Protein AF-A0A8H8NMJ7-F1 (afdb_monomer_lite)

InterPro domains:
  IPR012879 PAT complex subunit CCDC47 [PF07946] (1-164)
  IPR012879 PAT complex subunit CCDC47 [PTHR12883] (1-170)

Sequence (172 aa):
MAEVADITDVLLKSTNGQKLATILNTPAVVKHFRYLLITDQPSERPESGPLPANQRERHLLLSLSVPEPNEAKDTVALVKEVFALVDLIDQKPGFKVETYKKLKKTRVDLDVELAKEAEKEKRDEAEEKRAAEKRKAAEERLARLSAAEQKKYEERERKKAAKKAQGKMIRK

Foldseek 3Di:
DDPDVLVCCLQQVPPLNVQLVVLCPDPLQVQWFDDWDWDQDDPDDDLQADDDPVPGDIDIDTGTHDDDPVSNVSCVSNVVSVVVSVVCVVVPGPGDPVVVVVVVVVSVVVRVVRVVNNVVVVVVVVVVVVVVVVVVVVVVVLVPDDPVVNVVVVVVVVVVVVVVVVVVVVVD

pLDDT: mean 85.36, std 8.5, range [46.66, 95.5]

Radius of gyration: 30.84 Å; chains: 1; bounding box: 71×33×82 Å

Organism: NCBI:txid456999

Secondary structure (DSSP, 8-state):
--SSHHHHIIIIISTTHHHHHHHHTSHHHHHHEEEEEEE-S-SS--SSSPPPGGGPPPEEEEEEPPPPGGGTTTTHHHHHHHHHHHHHHHT-----HHHHHHHHHHHHHHHHHHHHHHHHHHHHHHHHHHHHHHHHHHHHHHHTS-HHHHHHHHHHHHHHHHHHHHHHHTT-

Structure (mmCIF, N/CA/C/O backbone):
data_AF-A0A8H8NMJ7-F1
#
_entry.id   AF-A0A8H8NMJ7-F1
#
loop_
_atom_site.group_PDB
_atom_site.id
_atom_site.type_symbol
_atom_site.label_atom_id
_atom_site.label_alt_id
_atom_site.label_comp_id
_atom_site.label_asym_id
_atom_site.label_entity_id
_atom_site.label_seq_id
_atom_site.pdbx_PDB_ins_code
_atom_site.Cartn_x
_atom_site.Cartn_y
_atom_site.Cartn_z
_atom_site.occupancy
_atom_site.B_iso_or_equiv
_atom_site.auth_seq_id
_atom_site.auth_comp_id
_atom_site.auth_asym_id
_atom_site.auth_atom_id
_atom_site.pdbx_PDB_model_num
ATOM 1 N N . MET A 1 1 ? -0.160 -5.962 10.404 1.00 62.50 1 MET A N 1
ATOM 2 C CA . MET A 1 1 ? 0.741 -5.305 11.381 1.00 62.50 1 MET A CA 1
ATOM 3 C C . MET A 1 1 ? 1.316 -4.054 10.738 1.00 62.50 1 MET A C 1
ATOM 5 O O . MET A 1 1 ? 1.591 -4.101 9.547 1.00 62.50 1 MET A O 1
ATOM 9 N N . ALA A 1 2 ? 1.460 -2.959 11.488 1.00 79.75 2 ALA A N 1
ATOM 10 C CA . ALA A 1 2 ? 2.059 -1.718 10.993 1.00 79.75 2 ALA A CA 1
ATOM 11 C C . ALA A 1 2 ? 3.554 -1.652 11.348 1.00 79.75 2 ALA A C 1
ATOM 13 O O . ALA A 1 2 ? 3.956 -2.116 12.411 1.00 79.75 2 ALA A O 1
ATOM 14 N N . GLU A 1 3 ? 4.363 -1.048 10.477 1.00 83.00 3 GLU A N 1
ATOM 15 C CA . GLU A 1 3 ? 5.815 -0.899 10.670 1.00 83.00 3 GLU A CA 1
ATOM 16 C C . GLU A 1 3 ? 6.167 0.028 11.850 1.00 83.00 3 GLU A C 1
ATOM 18 O O . GLU A 1 3 ? 7.210 -0.110 12.486 1.00 83.00 3 GLU A O 1
ATOM 23 N N . VAL A 1 4 ? 5.298 0.998 12.146 1.00 86.50 4 VAL A N 1
ATOM 24 C CA . VAL A 1 4 ? 5.505 1.982 13.212 1.00 86.50 4 VAL A CA 1
ATOM 25 C C . VAL A 1 4 ? 4.532 1.701 14.351 1.00 86.50 4 VAL A C 1
ATOM 27 O O . VAL A 1 4 ? 3.316 1.729 14.155 1.00 86.50 4 VAL A O 1
ATOM 30 N N . ALA A 1 5 ? 5.063 1.470 15.555 1.00 86.50 5 ALA A N 1
ATOM 31 C CA . ALA A 1 5 ? 4.263 1.178 16.747 1.00 86.50 5 ALA A CA 1
ATOM 32 C C . ALA A 1 5 ? 3.222 2.271 17.046 1.00 86.50 5 ALA A C 1
ATOM 34 O O . ALA A 1 5 ? 2.080 1.954 17.356 1.00 86.50 5 ALA A O 1
ATOM 35 N N . ASP A 1 6 ? 3.589 3.539 16.832 1.00 87.25 6 ASP A N 1
ATOM 36 C CA . ASP A 1 6 ? 2.726 4.716 17.006 1.00 87.25 6 ASP A CA 1
ATOM 37 C C . ASP A 1 6 ? 1.405 4.614 16.225 1.00 87.25 6 ASP A C 1
ATOM 39 O O . ASP A 1 6 ? 0.359 5.025 16.717 1.00 87.25 6 ASP A O 1
ATOM 43 N N . ILE A 1 7 ? 1.430 3.999 15.034 1.00 87.94 7 ILE A N 1
ATOM 44 C CA . ILE A 1 7 ? 0.223 3.782 14.225 1.00 87.94 7 ILE A CA 1
ATOM 45 C C . ILE A 1 7 ? -0.721 2.824 14.952 1.00 87.94 7 ILE A C 1
ATOM 47 O O . ILE A 1 7 ? -1.908 3.102 15.102 1.00 87.94 7 ILE A O 1
ATOM 51 N N . THR A 1 8 ? -0.181 1.708 15.439 1.00 86.19 8 THR A N 1
ATOM 52 C CA . THR A 1 8 ? -0.947 0.709 16.194 1.00 86.19 8 THR A CA 1
ATOM 53 C C . THR A 1 8 ? -1.469 1.297 17.503 1.00 86.19 8 THR A C 1
ATOM 55 O O . THR A 1 8 ? -2.619 1.067 17.864 1.00 86.19 8 THR A O 1
ATOM 58 N N . ASP A 1 9 ? -0.656 2.080 18.207 1.00 85.44 9 ASP A N 1
ATOM 59 C CA . ASP A 1 9 ? -1.026 2.662 19.495 1.00 85.44 9 ASP A CA 1
ATOM 60 C C . ASP A 1 9 ? -2.149 3.696 19.347 1.00 85.44 9 ASP A C 1
ATOM 62 O O . ASP A 1 9 ? -3.143 3.642 20.070 1.00 85.44 9 ASP A O 1
ATOM 66 N N . VAL A 1 10 ? -2.055 4.597 18.370 1.00 85.44 10 VAL A N 1
ATOM 67 C CA . VAL A 1 10 ? -3.092 5.612 18.140 1.00 85.44 10 VAL A CA 1
ATOM 68 C C . VAL A 1 10 ? -4.388 4.978 17.624 1.00 85.44 10 VAL A C 1
ATOM 70 O O . VAL A 1 10 ? -5.464 5.382 18.061 1.00 85.44 10 VAL A O 1
ATOM 73 N N . LEU A 1 11 ? -4.312 3.969 16.748 1.00 83.50 11 LEU A N 1
ATOM 74 C CA . LEU A 1 11 ? -5.505 3.349 16.158 1.00 83.50 11 LEU A CA 1
ATOM 75 C C . LEU A 1 11 ? -6.168 2.287 17.051 1.00 83.50 11 LEU A C 1
ATOM 77 O O . LEU A 1 11 ? -7.383 2.136 16.985 1.00 83.50 11 LEU A O 1
ATOM 81 N N . LEU A 1 12 ? -5.413 1.560 17.885 1.00 80.25 12 LEU A N 1
ATOM 82 C CA . LEU A 1 12 ? -5.942 0.456 18.709 1.00 80.25 12 LEU A CA 1
ATOM 83 C C . LEU A 1 12 ? -5.864 0.693 20.223 1.00 80.25 12 LEU A C 1
ATOM 85 O O . LEU A 1 12 ? -6.564 0.015 20.969 1.00 80.25 12 LEU A O 1
ATOM 89 N N . LYS A 1 13 ? -5.020 1.609 20.713 1.00 71.44 13 LYS A N 1
ATOM 90 C CA . LYS A 1 13 ? -4.802 1.810 22.164 1.00 71.44 13 LYS A CA 1
ATOM 91 C C . LYS A 1 13 ? -5.219 3.186 22.686 1.00 71.44 13 LYS A C 1
ATOM 93 O O . LYS A 1 13 ? -5.310 3.355 23.903 1.00 71.44 13 LYS A O 1
ATOM 98 N N . SER A 1 14 ? -5.504 4.145 21.804 1.00 69.62 14 SER A N 1
ATOM 99 C CA . SER A 1 14 ? -6.173 5.405 22.160 1.00 69.62 14 SER A CA 1
ATOM 100 C C . SER A 1 14 ? -7.552 5.138 22.781 1.00 69.62 14 SER A C 1
ATOM 102 O O . SER A 1 14 ? -8.132 4.079 22.556 1.00 69.62 14 SER A O 1
ATOM 104 N N . THR A 1 15 ? -8.113 6.088 23.533 1.00 60.75 15 THR A N 1
ATOM 105 C CA . THR A 1 15 ? -9.432 5.965 24.192 1.00 60.75 15 THR A CA 1
ATOM 106 C C . THR A 1 15 ? -10.550 5.516 23.244 1.00 60.75 15 THR A C 1
ATOM 108 O O . THR A 1 15 ? -11.421 4.749 23.649 1.00 60.75 15 THR A O 1
ATOM 111 N N . ASN A 1 16 ? -10.492 5.921 21.971 1.00 58.28 16 ASN A N 1
ATOM 112 C CA . ASN A 1 16 ? -11.408 5.445 20.929 1.00 58.28 16 ASN A CA 1
ATOM 113 C C . ASN A 1 16 ? -10.990 4.068 20.363 1.00 58.28 16 ASN A C 1
ATOM 115 O O . ASN A 1 16 ? -11.833 3.202 20.168 1.00 58.28 16 ASN A O 1
ATOM 119 N N . GLY A 1 17 ? -9.689 3.808 20.191 1.00 64.69 17 GLY A N 1
ATOM 120 C CA . GLY A 1 17 ? -9.165 2.529 19.688 1.00 64.69 17 GLY A CA 1
ATOM 121 C C . GLY A 1 17 ? -9.324 1.344 20.653 1.00 64.69 17 GLY A C 1
ATOM 122 O O . GLY A 1 17 ? -9.462 0.205 20.209 1.00 64.69 17 GLY A O 1
ATOM 123 N N . GLN A 1 18 ? -9.376 1.592 21.967 1.00 68.56 18 GLN A N 1
ATOM 124 C CA . GLN A 1 18 ? -9.565 0.548 22.984 1.00 68.56 18 GLN A CA 1
ATOM 125 C C . GLN A 1 18 ? -10.904 -0.178 22.835 1.00 68.56 18 GLN A C 1
ATOM 127 O O . GLN A 1 18 ? -10.978 -1.382 23.095 1.00 68.56 18 GLN A O 1
ATOM 132 N N . LYS A 1 19 ? -11.951 0.519 22.376 1.00 81.44 19 LYS A N 1
ATOM 133 C CA . LYS A 1 19 ? -13.245 -0.103 22.070 1.00 81.44 19 LYS A CA 1
ATOM 134 C C . LYS A 1 19 ? -13.101 -1.099 20.929 1.00 81.44 19 LYS A C 1
ATOM 136 O O . LYS A 1 19 ? -13.483 -2.255 21.088 1.00 81.44 19 LYS A O 1
ATOM 141 N N . LEU A 1 20 ? -12.463 -0.685 19.834 1.00 86.44 20 LEU A N 1
ATOM 142 C CA . LEU A 1 20 ? -12.195 -1.555 18.692 1.00 86.44 20 LEU A CA 1
ATOM 143 C C . LEU A 1 20 ? -11.354 -2.772 19.089 1.00 86.44 20 LEU A C 1
ATOM 145 O O . LEU A 1 20 ? -11.725 -3.896 18.767 1.00 86.44 20 LEU A O 1
ATOM 149 N N . ALA A 1 21 ? -10.264 -2.574 19.833 1.00 86.50 21 ALA A N 1
ATOM 150 C CA . ALA A 1 21 ? -9.424 -3.672 20.309 1.00 86.50 21 ALA A CA 1
ATOM 151 C C . ALA A 1 21 ? -10.193 -4.654 21.213 1.00 86.50 21 ALA A C 1
ATOM 153 O O . ALA A 1 21 ? -10.001 -5.865 21.121 1.00 86.50 21 ALA A O 1
ATOM 154 N N . THR A 1 22 ? -11.093 -4.154 22.060 1.00 89.44 22 THR A N 1
ATOM 155 C CA . THR A 1 22 ? -11.932 -4.997 22.927 1.00 89.44 22 THR A CA 1
ATOM 156 C C . THR A 1 22 ? -12.942 -5.806 22.111 1.00 89.44 22 THR A C 1
ATOM 158 O O . THR A 1 22 ? -13.082 -7.012 22.313 1.00 89.44 22 THR A O 1
ATOM 161 N N . ILE A 1 23 ? -13.603 -5.171 21.138 1.00 90.38 23 ILE A N 1
ATOM 162 C CA . ILE A 1 23 ? -14.561 -5.834 20.243 1.00 90.38 23 ILE A CA 1
ATOM 163 C C . ILE A 1 23 ? -13.854 -6.906 19.406 1.00 90.38 23 ILE A C 1
ATOM 165 O O . ILE A 1 23 ? -14.335 -8.033 19.327 1.00 90.38 23 ILE A O 1
ATOM 169 N N . LEU A 1 24 ? -12.682 -6.595 18.845 1.00 89.62 24 LEU A N 1
ATOM 170 C CA . LEU A 1 24 ? -11.882 -7.542 18.061 1.00 89.62 24 LEU A CA 1
ATOM 171 C C . LEU A 1 24 ? -11.408 -8.755 18.872 1.00 89.62 24 LEU A C 1
ATOM 173 O O . LEU A 1 24 ? -11.203 -9.813 18.290 1.00 89.62 24 LEU A O 1
ATOM 177 N N . ASN A 1 25 ? -11.261 -8.625 20.193 1.00 90.50 25 ASN A N 1
ATOM 178 C CA . ASN A 1 25 ? -10.894 -9.728 21.087 1.00 90.50 25 ASN A CA 1
ATOM 179 C C . ASN A 1 25 ? -12.104 -10.510 21.629 1.00 90.50 25 ASN A C 1
ATOM 181 O O . ASN A 1 25 ? -11.933 -11.467 22.384 1.00 90.50 25 ASN A O 1
ATOM 185 N N . THR A 1 26 ? -13.331 -10.126 21.272 1.00 93.44 26 THR A N 1
ATOM 186 C CA . THR A 1 26 ? -14.536 -10.830 21.725 1.00 93.44 26 THR A CA 1
ATOM 187 C C . THR A 1 26 ? -14.670 -12.167 20.983 1.00 93.44 26 THR A C 1
ATOM 189 O O . THR A 1 26 ? -14.702 -12.153 19.752 1.00 93.44 26 THR A O 1
ATOM 192 N N . PRO A 1 27 ? -14.820 -13.320 21.669 1.00 93.00 27 PRO A N 1
ATOM 193 C CA . PRO A 1 27 ? -14.834 -14.638 21.019 1.00 93.00 27 PRO A CA 1
ATOM 194 C C . PRO A 1 27 ? -15.857 -14.783 19.882 1.00 93.00 27 PRO A C 1
ATOM 196 O O . PRO A 1 27 ? -15.545 -15.366 18.846 1.00 93.00 27 PRO A O 1
ATOM 199 N N . ALA A 1 28 ? -17.049 -14.200 20.049 1.00 91.50 28 ALA A N 1
ATOM 200 C CA . ALA A 1 28 ? -18.095 -14.194 19.025 1.00 91.50 28 ALA A CA 1
ATOM 201 C C . ALA A 1 28 ? -17.647 -13.462 17.746 1.00 91.50 28 ALA A C 1
ATOM 203 O O . ALA A 1 28 ? -17.812 -13.964 16.642 1.00 91.50 28 ALA A O 1
ATOM 204 N N . VAL A 1 29 ? -16.985 -12.310 17.888 1.00 92.56 29 VAL A N 1
ATOM 205 C CA . VAL A 1 29 ? -16.458 -11.534 16.756 1.00 92.56 29 VAL A CA 1
ATOM 206 C C . VAL A 1 29 ? -15.283 -12.257 16.099 1.00 92.56 29 VAL A C 1
ATOM 208 O O . VAL A 1 29 ? -15.218 -12.331 14.872 1.00 92.56 29 VAL A O 1
ATOM 211 N N . VAL A 1 30 ? -14.377 -12.825 16.902 1.00 93.50 30 VAL A N 1
ATOM 212 C CA . VAL A 1 30 ? -13.178 -13.538 16.427 1.00 93.50 30 VAL A CA 1
ATOM 213 C C . VAL A 1 30 ? -13.544 -14.690 15.491 1.00 93.50 30 VAL A C 1
ATOM 215 O O . VAL A 1 30 ? -12.861 -14.892 14.491 1.00 93.50 30 VAL A O 1
ATOM 218 N N . LYS A 1 31 ? -14.647 -15.401 15.760 1.00 94.44 31 LYS A N 1
ATOM 219 C CA . LYS A 1 31 ? -15.151 -16.490 14.904 1.00 94.44 31 LYS A CA 1
ATOM 220 C C . LYS A 1 31 ? -15.401 -16.041 13.459 1.00 94.44 31 LYS A C 1
ATOM 222 O O . LYS A 1 31 ? -15.166 -16.805 12.523 1.00 94.44 31 LYS A O 1
ATOM 227 N N . HIS A 1 32 ? -15.878 -14.812 13.276 1.00 94.12 32 HIS A N 1
ATOM 228 C CA . HIS A 1 32 ? -16.247 -14.270 11.967 1.00 94.12 32 HIS A CA 1
ATOM 229 C C . HIS A 1 32 ? -15.182 -13.342 11.379 1.00 94.12 32 HIS A C 1
ATOM 231 O O . HIS A 1 32 ? -15.207 -13.059 10.184 1.00 94.12 32 HIS A O 1
ATOM 237 N N . PHE A 1 33 ? -14.248 -12.845 12.182 1.00 94.69 33 PHE A N 1
ATOM 238 C CA . PHE A 1 33 ? -13.251 -11.883 11.736 1.00 94.69 33 PHE A CA 1
ATOM 239 C C . PHE A 1 33 ? -12.178 -12.533 10.854 1.00 94.69 33 PHE A C 1
ATOM 241 O O . PHE A 1 33 ? -11.549 -13.513 11.247 1.00 94.69 33 PHE A O 1
ATOM 248 N N . ARG A 1 34 ? -11.925 -11.960 9.667 1.00 94.75 34 ARG A N 1
ATOM 249 C CA . ARG A 1 34 ? -10.812 -12.383 8.799 1.00 94.75 34 ARG A CA 1
ATOM 250 C C . ARG A 1 34 ? -9.686 -11.366 8.805 1.00 94.75 34 ARG A C 1
ATOM 252 O O . ARG A 1 34 ? -8.560 -11.697 9.163 1.00 94.75 34 ARG A O 1
ATOM 259 N N . TYR A 1 35 ? -9.980 -10.139 8.384 1.00 93.88 35 TYR A N 1
ATOM 260 C CA . TYR A 1 35 ? -9.001 -9.060 8.395 1.00 93.88 35 TYR A CA 1
ATOM 261 C C . TYR A 1 35 ? -9.657 -7.682 8.414 1.00 93.88 35 TYR A C 1
ATOM 263 O O . TYR A 1 35 ? -10.781 -7.486 7.951 1.00 93.88 35 TYR A O 1
ATOM 271 N N . LEU A 1 36 ? -8.883 -6.718 8.906 1.00 92.56 36 LEU A N 1
ATOM 272 C CA . LEU A 1 36 ? -9.127 -5.289 8.789 1.00 92.56 36 LEU A CA 1
ATOM 273 C C . LEU A 1 36 ? -7.868 -4.662 8.187 1.00 92.56 36 LEU A C 1
ATOM 275 O O . LEU A 1 36 ? -6.781 -4.792 8.755 1.00 92.56 36 LEU A O 1
ATOM 279 N N . LEU A 1 37 ? -8.009 -4.014 7.036 1.00 92.50 37 LEU A N 1
ATOM 280 C CA . LEU A 1 37 ? -6.918 -3.375 6.309 1.00 92.50 37 LEU A CA 1
ATOM 281 C C . LEU A 1 37 ? -7.196 -1.880 6.172 1.00 92.50 37 LEU A C 1
ATOM 283 O O . LEU A 1 37 ? -8.293 -1.488 5.790 1.00 92.50 37 LEU A O 1
ATOM 287 N N . ILE A 1 38 ? -6.188 -1.057 6.449 1.00 90.69 38 ILE A N 1
ATOM 288 C CA . ILE A 1 38 ? -6.193 0.380 6.166 1.00 90.69 38 ILE A CA 1
ATOM 289 C C . ILE A 1 38 ? -5.044 0.615 5.196 1.00 90.69 38 ILE A C 1
ATOM 291 O O . ILE A 1 38 ? -3.895 0.324 5.529 1.00 90.69 38 ILE A O 1
ATOM 295 N N . THR A 1 39 ? -5.351 1.089 3.994 1.00 89.12 39 THR A N 1
ATOM 296 C CA . THR A 1 39 ? -4.360 1.249 2.928 1.00 89.12 39 THR A CA 1
ATOM 297 C C . THR A 1 39 ? -4.714 2.423 2.029 1.00 89.12 39 THR A C 1
ATOM 299 O O . THR A 1 39 ? -5.883 2.710 1.804 1.00 89.12 39 THR A O 1
ATOM 302 N N . ASP A 1 40 ? -3.701 3.107 1.518 1.00 86.81 40 ASP A N 1
ATOM 303 C CA . ASP A 1 40 ? -3.809 4.067 0.416 1.00 86.81 40 ASP A CA 1
ATOM 304 C C . ASP A 1 40 ? -3.118 3.562 -0.860 1.00 86.81 40 ASP A C 1
ATOM 306 O O . ASP A 1 40 ? -2.907 4.318 -1.808 1.00 86.81 40 ASP A O 1
ATOM 310 N N . GLN A 1 41 ? -2.693 2.296 -0.849 1.00 86.56 41 GLN A N 1
ATOM 311 C CA . GLN A 1 41 ? -2.015 1.664 -1.969 1.00 86.56 41 GLN A CA 1
ATOM 312 C C . GLN A 1 41 ? -3.038 1.091 -2.957 1.00 86.56 41 GLN A C 1
ATOM 314 O O . GLN A 1 41 ? -4.049 0.529 -2.522 1.00 86.56 41 GLN A O 1
ATOM 319 N N . PRO A 1 42 ? -2.767 1.192 -4.270 1.00 87.75 42 PRO A N 1
ATOM 320 C CA . PRO A 1 42 ? -3.579 0.539 -5.289 1.00 87.75 42 PRO A CA 1
ATOM 321 C C . PRO A 1 42 ? -3.522 -0.988 -5.146 1.00 87.75 42 PRO A C 1
ATOM 323 O O . PRO A 1 42 ? -2.583 -1.541 -4.573 1.00 87.75 42 PRO A O 1
ATOM 326 N N . SER A 1 43 ? -4.524 -1.675 -5.702 1.00 86.38 43 SER A N 1
ATOM 327 C CA . SER A 1 43 ? -4.575 -3.148 -5.693 1.00 86.38 43 SER A CA 1
ATOM 328 C C . SER A 1 43 ? -3.479 -3.779 -6.557 1.00 86.38 43 SER A C 1
ATOM 330 O O . SER A 1 43 ? -2.993 -4.863 -6.245 1.00 86.38 43 SER A O 1
ATOM 332 N N . GLU A 1 44 ? -3.079 -3.087 -7.623 1.00 87.94 44 GLU A N 1
ATOM 333 C CA . GLU A 1 44 ? -2.029 -3.505 -8.550 1.00 87.94 44 GLU A CA 1
ATOM 334 C C . GLU A 1 44 ? -0.870 -2.509 -8.521 1.00 87.94 44 GLU A C 1
ATOM 336 O O . GLU A 1 44 ? -1.056 -1.311 -8.282 1.00 87.94 44 GLU A O 1
ATOM 341 N N . ARG A 1 45 ? 0.348 -3.006 -8.764 1.00 88.00 45 ARG A N 1
ATOM 342 C CA . ARG A 1 45 ? 1.539 -2.156 -8.826 1.00 88.00 45 ARG A CA 1
ATOM 343 C C . ARG A 1 45 ? 1.471 -1.287 -10.094 1.00 88.00 45 ARG A C 1
ATOM 345 O O . ARG A 1 45 ? 1.300 -1.841 -11.174 1.00 88.00 45 ARG A O 1
ATOM 352 N N . PRO A 1 46 ? 1.639 0.042 -9.999 1.00 88.44 46 PRO A N 1
ATOM 353 C CA . PRO A 1 46 ? 1.618 0.909 -11.175 1.00 88.44 46 PRO A CA 1
ATOM 354 C C . PRO A 1 46 ? 2.787 0.631 -12.132 1.00 88.44 46 PRO A C 1
ATOM 356 O O . PRO A 1 46 ? 3.944 0.768 -11.743 1.00 88.44 46 PRO A O 1
ATOM 359 N N . GLU A 1 47 ? 2.491 0.309 -13.392 1.00 86.25 47 GLU A N 1
ATOM 360 C CA . GLU A 1 47 ? 3.507 0.056 -14.436 1.00 86.25 47 GLU A CA 1
ATOM 361 C C . GLU A 1 47 ? 3.976 1.353 -15.121 1.00 86.25 47 GLU A C 1
ATOM 363 O O . GLU A 1 47 ? 5.116 1.504 -15.543 1.00 86.25 47 GLU A O 1
ATOM 368 N N . SER A 1 48 ? 3.105 2.364 -15.188 1.00 85.06 48 SER A N 1
ATOM 369 C CA . SER A 1 48 ? 3.406 3.637 -15.864 1.00 85.06 48 SER A CA 1
ATOM 370 C C . SER A 1 48 ? 4.193 4.641 -15.007 1.00 85.06 48 SER A C 1
ATOM 372 O O . SER A 1 48 ? 4.383 5.788 -15.428 1.00 85.06 48 SER A O 1
ATOM 374 N N . GLY A 1 49 ? 4.660 4.223 -13.829 1.00 88.81 49 GLY A N 1
ATOM 375 C CA . GLY A 1 49 ? 5.336 5.063 -12.843 1.00 88.81 49 GLY A CA 1
ATOM 376 C C . GLY A 1 49 ? 4.439 5.444 -11.656 1.00 88.81 49 GLY A C 1
ATOM 377 O O . GLY A 1 49 ? 3.361 4.876 -11.479 1.00 88.81 49 GLY A O 1
ATOM 378 N N . PRO A 1 50 ? 4.876 6.388 -10.806 1.00 89.44 50 PRO A N 1
ATOM 379 C CA . PRO A 1 50 ? 4.192 6.705 -9.555 1.00 89.44 50 PRO A CA 1
ATOM 380 C C . PRO A 1 50 ? 2.804 7.323 -9.763 1.00 89.44 50 PRO A C 1
ATOM 382 O O . PRO A 1 50 ? 2.603 8.169 -10.636 1.00 89.44 50 PRO A O 1
ATOM 385 N N . LEU A 1 51 ? 1.854 6.957 -8.894 1.00 87.94 51 LEU A N 1
ATOM 386 C CA . LEU A 1 51 ? 0.505 7.526 -8.914 1.00 87.94 51 LEU A CA 1
ATOM 387 C C . LEU A 1 51 ? 0.498 8.952 -8.341 1.00 87.94 51 LEU A C 1
ATOM 389 O O . LEU A 1 51 ? 1.001 9.168 -7.227 1.00 87.94 51 LEU A O 1
ATOM 393 N N . PRO A 1 52 ? -0.113 9.928 -9.035 1.00 86.38 52 PRO A N 1
ATOM 394 C CA . PRO A 1 52 ? -0.204 11.297 -8.551 1.00 86.38 52 PRO A CA 1
ATOM 395 C C . PRO A 1 52 ? -1.137 11.388 -7.338 1.00 86.38 52 PRO A C 1
ATOM 397 O O . PRO A 1 52 ? -2.090 10.626 -7.197 1.00 86.38 52 PRO A O 1
ATOM 400 N N . ALA A 1 53 ? -0.869 12.341 -6.441 1.00 83.25 53 ALA A N 1
ATOM 401 C CA . ALA A 1 53 ? -1.539 12.425 -5.139 1.00 83.25 53 ALA A CA 1
ATOM 402 C C . ALA A 1 53 ? -3.071 12.563 -5.217 1.00 83.25 53 ALA A C 1
ATOM 404 O O . ALA A 1 53 ? -3.764 12.105 -4.316 1.00 83.25 53 ALA A O 1
ATOM 405 N N . ASN A 1 54 ? -3.596 13.169 -6.283 1.00 85.38 54 ASN A N 1
ATOM 406 C CA . ASN A 1 54 ? -5.032 13.341 -6.518 1.00 85.38 54 ASN A CA 1
ATOM 407 C C . ASN A 1 54 ? -5.749 12.061 -6.978 1.00 85.38 54 ASN A C 1
ATOM 409 O O . ASN A 1 54 ? -6.971 12.020 -6.932 1.00 85.38 54 ASN A O 1
ATOM 413 N N . GLN A 1 55 ? -5.009 11.050 -7.435 1.00 86.38 55 GLN A N 1
ATOM 414 C CA . GLN A 1 55 ? -5.547 9.745 -7.832 1.00 86.38 55 GLN A CA 1
ATOM 415 C C . GLN A 1 55 ? -5.379 8.691 -6.730 1.00 86.38 55 GLN A C 1
ATOM 417 O O . GLN A 1 55 ? -5.752 7.538 -6.916 1.00 86.38 55 GLN A O 1
ATOM 422 N N . ARG A 1 56 ? -4.780 9.058 -5.590 1.00 86.06 56 ARG A N 1
ATOM 423 C CA . ARG A 1 56 ? -4.585 8.142 -4.464 1.00 86.06 56 ARG A CA 1
ATOM 424 C C . ARG A 1 56 ? -5.868 8.068 -3.650 1.00 86.06 56 ARG A C 1
ATOM 426 O O . ARG A 1 56 ? -6.306 9.066 -3.079 1.00 86.06 56 ARG A O 1
ATOM 433 N N . GLU A 1 57 ? -6.427 6.872 -3.557 1.00 87.94 57 GLU A N 1
ATOM 434 C CA . GLU A 1 57 ? -7.617 6.595 -2.763 1.00 87.94 57 GLU A CA 1
ATOM 435 C C . GLU A 1 57 ? -7.227 5.931 -1.442 1.00 87.94 57 GLU A C 1
ATOM 437 O O . GLU A 1 57 ? -6.357 5.066 -1.390 1.00 87.94 57 GLU A O 1
ATOM 442 N N . ARG A 1 58 ? -7.857 6.366 -0.346 1.00 88.50 58 ARG A N 1
ATOM 443 C CA . ARG A 1 58 ? -7.697 5.749 0.975 1.00 88.50 58 ARG A CA 1
ATOM 44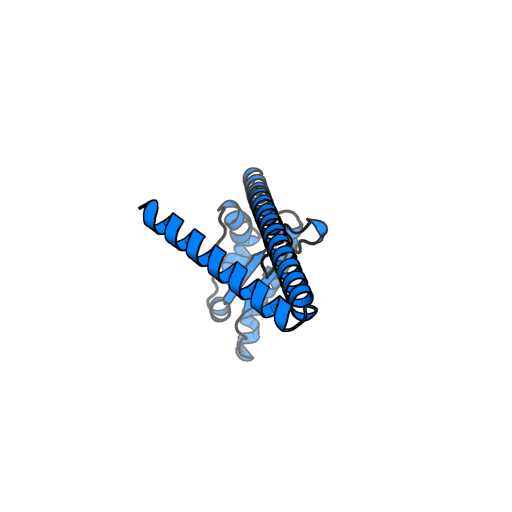4 C C . ARG A 1 58 ? -8.835 4.760 1.173 1.00 88.50 58 ARG A C 1
ATOM 446 O O . ARG A 1 58 ? -9.998 5.151 1.132 1.00 88.50 58 ARG A O 1
ATOM 453 N N . HIS A 1 59 ? -8.498 3.511 1.450 1.00 90.75 59 HIS A N 1
ATOM 454 C CA . HIS A 1 59 ? -9.453 2.444 1.682 1.00 90.75 59 HIS A CA 1
ATOM 455 C C . HIS A 1 59 ? -9.326 1.884 3.096 1.00 90.75 59 HIS A C 1
ATOM 457 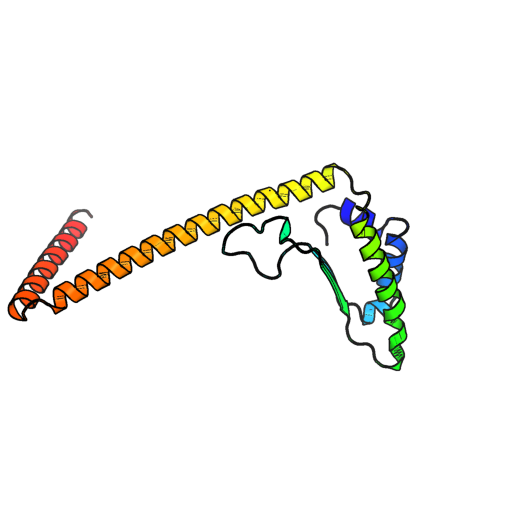O O . HIS A 1 59 ? -8.230 1.658 3.618 1.00 90.75 59 HIS A O 1
ATOM 463 N N . LEU A 1 60 ? -10.483 1.593 3.684 1.00 92.06 60 LEU A N 1
ATOM 464 C CA . LEU A 1 60 ? -10.611 0.734 4.848 1.00 92.06 60 LEU A CA 1
ATOM 465 C C . LEU A 1 60 ? -11.407 -0.497 4.416 1.00 92.06 60 LEU A C 1
ATOM 467 O O . LEU A 1 60 ? -12.561 -0.384 4.010 1.00 92.06 60 LEU A O 1
ATOM 471 N N . LEU A 1 61 ? -10.781 -1.669 4.488 1.00 93.75 61 LEU A N 1
ATOM 472 C CA . LEU A 1 61 ? -11.378 -2.932 4.078 1.00 93.75 61 LEU A CA 1
ATOM 473 C C . LEU A 1 61 ? -11.584 -3.814 5.305 1.00 93.75 61 LEU A C 1
ATOM 475 O O . LEU A 1 61 ? -10.618 -4.237 5.941 1.00 93.75 61 LEU A O 1
ATOM 479 N N . LEU A 1 62 ? -12.842 -4.123 5.601 1.00 94.69 62 LEU A N 1
ATOM 480 C CA . LEU A 1 62 ? -13.227 -5.113 6.599 1.00 94.69 62 LEU A CA 1
ATOM 481 C C . LEU A 1 62 ? -13.698 -6.380 5.884 1.00 94.69 62 LEU A C 1
ATOM 483 O O . LEU A 1 62 ? -14.645 -6.335 5.102 1.00 94.69 62 LEU A O 1
ATOM 487 N N . SER A 1 63 ? -13.062 -7.512 6.175 1.00 95.50 63 SER A N 1
ATOM 488 C CA . SER A 1 63 ? -13.486 -8.820 5.680 1.00 95.50 63 SER A CA 1
ATOM 489 C C . SER A 1 63 ? -13.939 -9.703 6.829 1.00 95.50 63 SER A C 1
ATOM 491 O O . SER A 1 63 ? -13.209 -9.914 7.804 1.00 95.50 63 SER A O 1
ATOM 493 N N . LEU A 1 64 ? -15.153 -10.229 6.683 1.00 95.12 64 LEU A N 1
ATOM 494 C CA . LEU A 1 64 ? -15.813 -11.104 7.639 1.00 95.12 64 LEU A CA 1
ATOM 495 C C . LEU A 1 64 ? -16.279 -12.380 6.934 1.00 95.12 64 LEU A C 1
ATOM 497 O O . LEU A 1 64 ? -16.682 -12.351 5.770 1.00 95.12 64 LEU A O 1
ATOM 501 N N . SER A 1 65 ? -16.254 -13.494 7.653 1.00 94.31 65 SER A N 1
ATOM 502 C CA . SER A 1 65 ? -17.012 -14.690 7.306 1.00 94.31 65 SER A CA 1
ATOM 503 C C . SER A 1 65 ? -18.485 -14.436 7.606 1.00 94.31 65 SER A C 1
ATOM 505 O O . SER A 1 65 ? -18.819 -13.915 8.671 1.00 94.31 65 SER A O 1
ATOM 507 N N . VAL A 1 66 ? -19.364 -14.801 6.675 1.00 91.50 66 VAL A N 1
ATOM 508 C CA . VAL A 1 66 ? -20.808 -14.580 6.819 1.00 91.50 66 VAL A CA 1
ATOM 509 C C . VAL A 1 66 ? -21.321 -15.358 8.042 1.00 91.50 66 VAL A C 1
ATOM 511 O O . VAL A 1 66 ? -21.145 -16.577 8.077 1.00 91.50 66 VAL A O 1
ATOM 514 N N . PRO A 1 67 ? -21.905 -14.687 9.054 1.00 91.56 67 PRO A N 1
ATOM 515 C CA . PRO A 1 67 ? -22.489 -15.366 10.204 1.00 91.56 67 PRO A CA 1
ATOM 516 C C . PRO A 1 67 ? -23.785 -16.083 9.814 1.00 91.56 67 PRO A C 1
ATOM 518 O O . PRO A 1 67 ? -24.495 -15.661 8.898 1.00 91.56 67 PRO A O 1
ATOM 521 N N . GLU A 1 68 ? -24.118 -17.152 10.535 1.00 92.75 68 GLU A N 1
ATOM 522 C CA . GLU A 1 68 ? -25.432 -17.781 10.408 1.00 92.75 68 GLU A CA 1
ATOM 523 C C . GLU A 1 68 ? -26.544 -16.819 10.869 1.00 92.75 68 GLU A C 1
ATOM 525 O O . GLU A 1 68 ? -26.283 -15.915 11.668 1.00 92.75 68 GLU A O 1
ATOM 530 N N . PRO A 1 69 ? -27.808 -17.001 10.435 1.00 90.06 69 PRO A N 1
ATOM 531 C CA 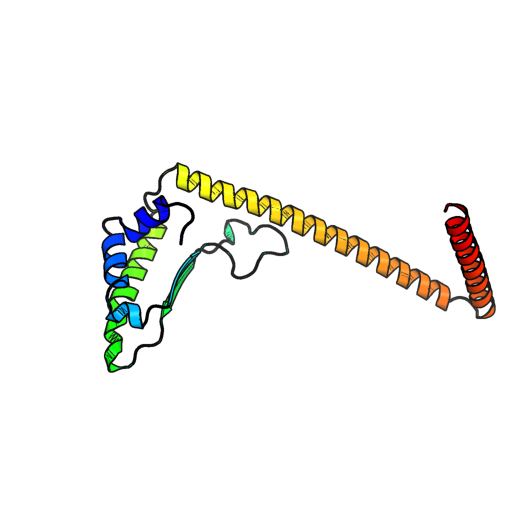. PRO A 1 69 ? -28.904 -16.098 10.802 1.00 90.06 69 PRO A CA 1
ATOM 532 C C . PRO A 1 69 ? -29.068 -15.880 12.315 1.00 90.06 69 PRO A C 1
ATOM 534 O O . PRO A 1 69 ? -29.421 -14.784 12.750 1.00 90.06 69 PRO A O 1
ATOM 537 N N . ASN A 1 70 ? -28.760 -16.900 13.121 1.00 92.38 70 ASN A N 1
ATOM 538 C CA . ASN A 1 70 ? -28.845 -16.842 14.582 1.00 92.38 70 ASN A CA 1
ATOM 539 C C . ASN A 1 70 ? -27.687 -16.054 15.230 1.00 92.38 70 ASN A C 1
ATOM 541 O O . ASN A 1 70 ? -27.837 -15.564 16.347 1.00 92.38 70 ASN A O 1
ATOM 545 N N . GLU A 1 71 ? -26.568 -15.894 14.521 1.00 90.62 71 GLU A N 1
ATOM 546 C CA . GLU A 1 71 ? -25.328 -15.231 14.961 1.00 90.62 71 GLU A CA 1
ATOM 547 C C . GLU A 1 71 ? -25.144 -13.856 14.287 1.00 90.62 71 GLU A C 1
ATOM 549 O O . GLU A 1 71 ? -24.142 -13.171 14.472 1.00 90.62 71 GLU A O 1
ATOM 554 N N . ALA A 1 72 ? -26.131 -13.393 13.511 1.00 86.38 72 ALA A N 1
ATOM 555 C CA . ALA A 1 72 ? -26.042 -12.146 12.746 1.00 86.38 72 ALA A CA 1
ATOM 556 C C . ALA A 1 72 ? -25.759 -10.900 13.610 1.00 86.38 72 ALA A C 1
ATOM 558 O O . ALA A 1 72 ? -25.268 -9.889 13.109 1.00 86.38 72 ALA A O 1
ATOM 559 N N . LYS A 1 73 ? -26.063 -10.957 14.912 1.00 91.19 73 LYS A N 1
ATOM 560 C CA . LYS A 1 73 ? -25.808 -9.867 15.864 1.00 91.19 73 LYS A CA 1
ATOM 561 C C . LYS A 1 73 ? -24.336 -9.750 16.261 1.00 91.19 73 LYS A C 1
ATOM 563 O O . LYS A 1 73 ? -23.926 -8.670 16.688 1.00 91.19 73 LYS A O 1
ATOM 568 N N . ASP A 1 74 ? -23.549 -10.804 16.075 1.00 91.94 74 ASP A N 1
ATOM 569 C CA . ASP A 1 74 ? -22.191 -10.909 16.610 1.00 91.94 74 ASP A CA 1
ATOM 570 C C . ASP A 1 74 ? -21.228 -9.929 15.932 1.00 91.94 74 ASP A C 1
ATOM 572 O O . ASP A 1 74 ? -20.306 -9.417 16.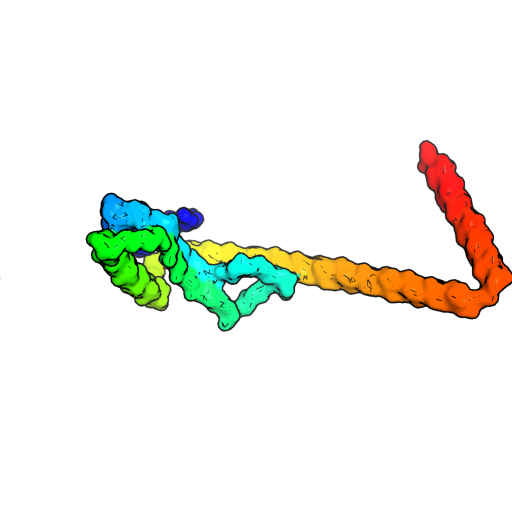562 1.00 91.94 74 ASP A O 1
ATOM 576 N N . THR A 1 75 ? -21.471 -9.580 14.666 1.00 92.06 75 THR A N 1
ATOM 577 C CA . THR A 1 75 ? -20.611 -8.668 13.891 1.00 92.06 75 THR A CA 1
ATOM 578 C C . THR A 1 75 ? -21.066 -7.207 13.928 1.00 92.06 75 THR A C 1
ATOM 580 O O . THR A 1 75 ? -20.303 -6.312 13.558 1.00 92.06 75 THR A O 1
ATOM 583 N N . VAL A 1 76 ? -22.281 -6.923 14.414 1.00 92.00 76 VAL A N 1
ATOM 584 C CA . VAL A 1 76 ? -22.900 -5.586 14.339 1.00 92.00 76 VAL A CA 1
ATOM 585 C C . VAL A 1 76 ? -22.088 -4.535 15.092 1.00 92.00 76 VAL A C 1
ATOM 587 O O . VAL A 1 76 ? -21.906 -3.422 14.596 1.00 92.00 76 VAL A O 1
ATOM 590 N N . ALA A 1 77 ? -21.594 -4.870 16.286 1.00 91.06 77 ALA A N 1
ATOM 591 C CA . ALA A 1 77 ? -20.791 -3.950 17.090 1.00 91.06 77 ALA A CA 1
ATOM 592 C C . ALA A 1 77 ? -19.471 -3.589 16.390 1.00 91.06 77 ALA A C 1
ATOM 594 O O . ALA A 1 77 ? -19.090 -2.421 16.370 1.00 91.06 77 ALA A O 1
ATOM 595 N N . LEU A 1 78 ? -18.822 -4.572 15.755 1.00 91.56 78 LEU A N 1
ATOM 596 C CA . LEU A 1 78 ? -17.584 -4.358 15.008 1.00 91.56 78 LEU A CA 1
ATOM 597 C C . LEU A 1 78 ? -17.806 -3.445 13.801 1.00 91.56 78 LEU A C 1
ATOM 599 O O . LEU A 1 78 ? -17.048 -2.501 13.607 1.00 91.56 78 LEU A O 1
ATOM 603 N N . VAL A 1 79 ? -18.856 -3.692 13.014 1.00 92.38 79 VAL A N 1
ATOM 604 C CA . VAL A 1 79 ? -19.165 -2.872 11.832 1.00 92.38 79 VAL A CA 1
ATOM 605 C C . VAL A 1 79 ? -19.427 -1.415 12.227 1.00 92.38 79 VAL A C 1
ATOM 607 O O . VAL A 1 79 ? -18.920 -0.504 11.579 1.00 92.38 79 VAL A O 1
ATOM 610 N N . LYS A 1 80 ? -20.160 -1.178 13.323 1.00 91.88 80 LYS A N 1
ATOM 611 C CA . LYS A 1 80 ? -20.399 0.178 13.847 1.00 91.88 80 LYS A CA 1
ATOM 612 C C . LYS A 1 80 ? -19.108 0.875 14.272 1.00 91.88 80 LYS A C 1
ATOM 614 O O . LYS A 1 80 ? -18.900 2.030 13.915 1.00 91.88 80 LYS A O 1
ATOM 619 N N . GLU A 1 81 ? -18.245 0.179 15.005 1.00 90.38 81 GLU A N 1
ATOM 620 C CA . GLU A 1 81 ? -16.974 0.749 15.458 1.00 90.38 81 GLU A CA 1
ATOM 621 C C . GLU A 1 81 ? -16.030 1.037 14.282 1.00 90.38 81 GLU A C 1
ATOM 623 O O . GLU A 1 81 ? -15.313 2.033 14.283 1.00 90.38 81 GLU A O 1
ATOM 628 N N . VAL A 1 82 ? -16.072 0.215 13.231 1.00 91.12 82 VAL A N 1
ATOM 629 C CA . VAL A 1 82 ? -15.307 0.452 12.002 1.00 91.12 82 VAL A CA 1
ATOM 630 C C . VAL A 1 82 ? -15.742 1.739 11.296 1.00 91.12 82 VAL A C 1
ATOM 632 O O . VAL A 1 82 ? -14.881 2.459 10.796 1.00 91.12 82 VAL A O 1
ATOM 635 N N . PHE A 1 83 ? -17.029 2.093 11.300 1.00 90.12 83 PHE A N 1
ATOM 636 C CA . PHE A 1 83 ? -17.459 3.400 10.788 1.00 90.12 83 PHE A CA 1
ATOM 637 C C . PHE A 1 83 ? -16.922 4.560 11.634 1.00 90.12 83 PHE A C 1
ATOM 639 O O . PHE A 1 83 ? -16.397 5.518 11.076 1.00 90.12 83 PHE A O 1
ATOM 646 N N . ALA A 1 84 ? -16.940 4.444 12.965 1.00 88.00 84 ALA A N 1
ATOM 647 C CA . ALA A 1 84 ? -16.328 5.453 13.835 1.00 88.00 84 ALA A CA 1
ATOM 648 C C . ALA A 1 84 ? -14.807 5.582 13.603 1.00 88.00 84 ALA A C 1
ATOM 650 O O . ALA A 1 84 ? -14.238 6.672 13.692 1.00 88.00 84 ALA A O 1
ATOM 651 N N . LEU A 1 85 ? -14.139 4.476 13.263 1.00 87.56 85 LEU A N 1
ATOM 652 C CA . LEU A 1 85 ? -12.730 4.479 12.882 1.00 87.56 85 LEU A CA 1
ATOM 653 C C . LEU A 1 85 ? -12.485 5.245 11.570 1.00 87.56 85 LEU A C 1
ATOM 655 O O . LEU A 1 85 ? -11.467 5.929 11.467 1.00 87.56 85 LEU A O 1
ATOM 659 N N . VAL A 1 86 ? -13.390 5.168 10.586 1.00 88.62 86 VAL A N 1
ATOM 660 C CA . VAL A 1 86 ? -13.287 5.965 9.346 1.00 88.62 86 VAL A CA 1
ATOM 661 C C . VAL A 1 86 ? -13.262 7.45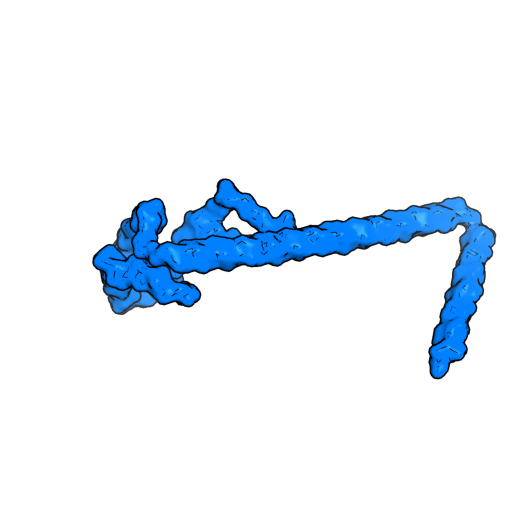8 9.675 1.00 88.62 86 VAL A C 1
ATOM 663 O O . VAL A 1 86 ? -12.359 8.163 9.220 1.00 88.62 86 VAL A O 1
ATOM 666 N N . ASP A 1 87 ? -14.180 7.915 10.527 1.00 87.00 87 ASP A N 1
ATOM 667 C CA . ASP A 1 87 ? -14.251 9.320 10.945 1.00 87.00 87 ASP A CA 1
ATOM 668 C C . ASP A 1 87 ? -12.968 9.762 11.670 1.00 87.00 87 ASP A C 1
ATOM 670 O O . ASP A 1 87 ? -12.412 10.826 11.390 1.00 87.00 87 ASP A O 1
ATOM 674 N N . LEU A 1 88 ? -12.439 8.916 12.563 1.00 84.31 88 LEU A N 1
ATOM 675 C CA . LEU A 1 88 ? -11.188 9.184 13.281 1.00 84.31 88 LEU A CA 1
ATOM 676 C C . LEU A 1 88 ? -9.988 9.333 12.333 1.00 84.31 88 LEU A C 1
ATOM 678 O O . LEU A 1 88 ? -9.123 10.187 12.547 1.00 84.31 88 LEU A O 1
ATOM 682 N N . ILE A 1 89 ? -9.908 8.489 11.302 1.00 85.75 89 ILE A N 1
ATOM 683 C CA . ILE A 1 89 ? -8.816 8.522 10.324 1.00 85.75 89 ILE A CA 1
ATOM 684 C C . ILE A 1 89 ? -8.868 9.802 9.487 1.00 85.75 89 ILE A C 1
ATOM 686 O O . ILE A 1 89 ? -7.815 10.357 9.154 1.00 85.75 89 ILE A O 1
ATOM 690 N N . ASP A 1 90 ? -10.060 10.296 9.154 1.00 84.19 90 ASP A N 1
ATOM 691 C CA . ASP A 1 90 ? -10.183 11.519 8.362 1.00 84.19 90 ASP A CA 1
ATOM 692 C C . ASP A 1 90 ? -9.822 12.782 9.161 1.00 84.19 90 ASP A C 1
ATOM 694 O O . ASP A 1 90 ? -9.208 13.709 8.631 1.00 84.19 90 ASP A O 1
ATOM 698 N N . GLN A 1 91 ? -10.045 12.765 10.478 1.00 83.94 91 GLN A N 1
ATOM 699 C CA . GLN A 1 91 ? -9.692 13.860 11.391 1.00 83.94 91 GLN A CA 1
ATOM 700 C C . GLN A 1 91 ? -8.187 14.012 11.680 1.00 83.94 91 GLN A C 1
ATOM 702 O O . GLN A 1 91 ? -7.815 14.806 12.543 1.00 83.94 91 GLN A O 1
ATOM 707 N N . LYS A 1 92 ? -7.312 13.308 10.946 1.00 76.44 92 LYS A N 1
ATOM 708 C CA . LYS A 1 92 ? -5.867 13.177 11.210 1.00 76.44 92 LYS A CA 1
ATOM 709 C C . LYS A 1 92 ? -5.619 12.628 12.618 1.00 76.44 92 LYS A C 1
ATOM 711 O O . LYS A 1 92 ? -5.505 13.398 13.573 1.00 76.44 92 LYS A O 1
ATOM 716 N N . PRO A 1 93 ? -5.454 11.302 12.752 1.00 75.00 93 PRO A N 1
ATOM 717 C CA . PRO A 1 93 ? -5.120 10.695 14.028 1.00 75.00 93 PRO A CA 1
ATOM 718 C C . PRO A 1 93 ? -3.882 11.384 14.600 1.00 75.00 93 PRO A C 1
ATOM 720 O O . PRO A 1 93 ? -2.976 11.754 13.849 1.00 75.00 93 PRO A O 1
ATOM 723 N N . GLY A 1 94 ? -3.834 11.584 15.913 1.00 82.50 94 GLY A N 1
ATOM 724 C CA . GLY A 1 94 ? -2.748 12.288 16.603 1.00 82.50 94 GLY A CA 1
ATOM 725 C C . GLY A 1 94 ? -1.401 11.550 16.594 1.00 82.50 94 GLY A C 1
ATOM 726 O O . GLY A 1 94 ? -0.768 11.440 17.639 1.00 82.50 94 GLY A O 1
ATOM 727 N N . PHE A 1 95 ? -0.970 11.011 15.448 1.00 87.88 95 PHE A N 1
ATOM 728 C CA . PHE A 1 95 ? 0.341 10.410 15.251 1.00 87.88 95 PHE A CA 1
ATOM 729 C C . PHE A 1 95 ? 1.442 11.441 15.490 1.00 87.88 95 PHE A C 1
ATOM 731 O O . PHE A 1 95 ? 1.295 12.642 15.231 1.00 87.88 95 PHE A O 1
ATOM 738 N N . LYS A 1 96 ? 2.599 10.954 15.924 1.00 91.12 96 LYS A N 1
ATOM 739 C CA . LYS A 1 96 ? 3.790 11.783 16.095 1.00 91.12 96 LYS A CA 1
ATOM 740 C C . LYS A 1 96 ? 4.256 12.329 14.748 1.00 91.12 96 LYS A C 1
ATOM 742 O O . LYS A 1 96 ? 4.162 11.675 13.710 1.00 91.12 96 LYS A O 1
ATOM 747 N N . VAL A 1 97 ? 4.858 13.516 14.776 1.00 92.00 97 VAL A N 1
ATOM 748 C CA . VAL A 1 97 ? 5.429 14.162 13.581 1.00 92.00 97 VAL A CA 1
ATOM 749 C C . VAL A 1 97 ? 6.438 13.249 12.871 1.00 92.00 97 VAL A C 1
ATOM 751 O O . VAL A 1 97 ? 6.451 13.180 11.644 1.00 92.00 97 VAL A O 1
ATOM 754 N N . GLU A 1 98 ? 7.244 12.502 13.627 1.00 92.12 98 GLU A N 1
ATOM 755 C CA . GLU A 1 98 ? 8.212 11.552 13.066 1.00 92.12 98 GLU A CA 1
ATOM 756 C C . GLU A 1 98 ? 7.540 10.396 12.308 1.00 92.12 98 GLU A C 1
ATOM 758 O O . GLU A 1 98 ? 8.026 9.989 11.253 1.00 92.12 98 GLU A O 1
ATOM 763 N N . THR A 1 99 ? 6.374 9.931 12.767 1.00 91.38 99 THR A N 1
ATOM 764 C CA . THR A 1 99 ? 5.562 8.928 12.062 1.00 91.38 99 THR A CA 1
ATOM 765 C C . THR A 1 99 ? 5.111 9.466 10.705 1.00 91.38 99 THR A C 1
ATOM 767 O O . THR A 1 99 ? 5.305 8.811 9.679 1.00 91.38 99 THR A O 1
ATOM 770 N N . TYR A 1 100 ? 4.595 10.698 10.666 1.00 89.19 100 TYR A N 1
ATOM 771 C CA . TYR A 1 100 ? 4.210 11.354 9.414 1.00 89.19 100 TYR A CA 1
ATOM 772 C C . TYR A 1 100 ? 5.394 11.545 8.459 1.00 89.19 100 TYR A C 1
ATOM 774 O O . TYR A 1 100 ? 5.269 11.278 7.261 1.00 89.19 100 TYR A O 1
ATOM 782 N N . LYS A 1 101 ? 6.557 11.969 8.972 1.00 92.00 101 LYS A N 1
ATOM 783 C CA . LYS A 1 101 ? 7.782 12.116 8.170 1.00 92.00 101 LYS A CA 1
ATOM 784 C C . LYS A 1 101 ? 8.220 10.785 7.569 1.00 92.00 101 LYS A C 1
ATOM 786 O O . LYS A 1 101 ? 8.509 10.741 6.375 1.00 92.00 101 LYS A O 1
ATOM 791 N N . LYS A 1 102 ? 8.227 9.708 8.361 1.00 92.25 102 LYS A N 1
ATOM 792 C CA . LYS A 1 102 ? 8.610 8.371 7.893 1.00 92.25 102 LYS A CA 1
ATOM 793 C C . LYS A 1 102 ? 7.664 7.874 6.800 1.00 92.25 102 LYS A C 1
ATOM 795 O O . LYS A 1 102 ? 8.128 7.520 5.725 1.00 92.25 102 LYS A O 1
ATOM 800 N N . LEU A 1 103 ? 6.350 7.968 7.016 1.00 89.00 103 LEU A N 1
ATOM 801 C CA . LEU A 1 103 ? 5.340 7.596 6.018 1.00 89.00 103 LEU A CA 1
ATOM 802 C C . LEU A 1 103 ? 5.457 8.403 4.717 1.00 89.00 103 LEU A C 1
ATOM 804 O O . LEU A 1 103 ? 5.206 7.875 3.634 1.00 89.00 103 LEU A O 1
ATOM 808 N N . LYS A 1 104 ? 5.807 9.691 4.799 1.00 89.50 104 LYS A N 1
ATOM 809 C CA . LYS A 1 104 ? 6.039 10.521 3.612 1.00 89.50 104 LYS A CA 1
ATOM 810 C C . LYS A 1 104 ? 7.323 10.113 2.892 1.00 89.50 104 LYS A C 1
ATOM 812 O O . LYS A 1 104 ? 7.310 10.008 1.672 1.00 89.50 104 LYS A O 1
ATOM 817 N N . LYS A 1 105 ? 8.402 9.861 3.636 1.00 92.94 105 LYS A N 1
ATOM 818 C CA . LYS A 1 105 ? 9.687 9.436 3.078 1.00 92.94 105 LYS A CA 1
ATOM 819 C C . LYS A 1 105 ? 9.566 8.101 2.344 1.00 92.94 105 LYS A C 1
ATOM 821 O O . LYS A 1 105 ? 9.920 8.048 1.177 1.00 92.94 105 LYS A O 1
ATOM 826 N N . THR A 1 106 ? 8.970 7.083 2.970 1.00 91.81 106 THR A N 1
ATOM 827 C CA . THR A 1 106 ? 8.760 5.769 2.338 1.00 91.81 106 THR A CA 1
ATOM 828 C C . THR A 1 106 ? 7.994 5.883 1.018 1.00 91.81 106 THR A C 1
ATOM 830 O O . THR A 1 106 ? 8.330 5.202 0.056 1.00 91.81 106 THR A O 1
ATOM 833 N N . ARG A 1 107 ? 6.997 6.780 0.936 1.00 89.00 107 ARG A N 1
ATOM 834 C CA . ARG A 1 107 ? 6.279 7.039 -0.324 1.00 89.00 107 ARG A CA 1
ATOM 835 C C . ARG A 1 107 ? 7.174 7.667 -1.389 1.00 89.00 107 ARG A C 1
ATOM 837 O O . ARG A 1 107 ? 7.144 7.223 -2.525 1.00 89.00 107 ARG A O 1
ATOM 844 N N . VAL A 1 108 ? 7.956 8.683 -1.028 1.00 91.75 108 VAL A N 1
ATOM 845 C CA . VAL A 1 108 ? 8.864 9.353 -1.973 1.00 91.75 108 VAL A CA 1
ATOM 846 C C . VAL A 1 108 ? 9.923 8.384 -2.497 1.00 91.75 108 VAL A C 1
ATOM 848 O O . VAL A 1 108 ? 10.194 8.380 -3.693 1.00 91.75 108 VAL A O 1
ATOM 851 N N . ASP A 1 109 ? 10.484 7.549 -1.623 1.00 93.75 109 ASP A N 1
ATOM 852 C CA . ASP A 1 109 ? 11.498 6.565 -2.003 1.00 93.75 109 ASP A CA 1
ATOM 853 C C . ASP A 1 109 ? 10.919 5.548 -3.010 1.00 93.75 109 ASP A C 1
ATOM 855 O O . ASP A 1 109 ? 11.521 5.314 -4.058 1.00 93.75 109 ASP A O 1
ATOM 859 N N . LEU A 1 110 ? 9.702 5.041 -2.766 1.00 91.56 110 LEU A N 1
ATOM 860 C CA . LEU A 1 110 ? 9.003 4.151 -3.702 1.00 91.56 110 LEU A CA 1
ATOM 861 C C . LEU A 1 110 ? 8.636 4.848 -5.024 1.00 91.56 110 LEU A C 1
ATOM 863 O O . LEU A 1 110 ? 8.774 4.253 -6.090 1.00 91.56 110 LEU A O 1
ATOM 867 N N . ASP A 1 111 ? 8.199 6.109 -4.980 1.00 92.12 111 ASP A N 1
ATOM 868 C CA . ASP A 1 111 ? 7.852 6.868 -6.188 1.00 92.12 111 ASP A CA 1
ATOM 869 C C . ASP A 1 111 ? 9.077 7.035 -7.115 1.00 92.12 111 ASP A C 1
ATOM 871 O O . ASP A 1 111 ? 8.953 6.964 -8.341 1.00 92.12 111 ASP A O 1
ATOM 875 N N . VAL A 1 112 ? 10.274 7.208 -6.539 1.00 94.44 112 VAL A N 1
ATOM 876 C CA . VAL A 1 112 ? 11.544 7.264 -7.284 1.00 94.44 112 VAL A CA 1
ATOM 877 C C . VAL A 1 112 ? 11.889 5.914 -7.915 1.00 94.44 112 VAL A C 1
ATOM 879 O O . VAL A 1 112 ? 12.391 5.881 -9.040 1.00 94.44 112 VAL A O 1
ATOM 882 N N . GLU A 1 113 ? 11.643 4.806 -7.217 1.00 93.62 113 GLU A N 1
ATOM 883 C CA . GLU A 1 113 ? 11.861 3.460 -7.759 1.00 93.62 113 GLU A CA 1
ATOM 884 C C . GLU A 1 113 ? 10.924 3.171 -8.935 1.00 93.62 113 GLU A C 1
ATOM 886 O O . GLU A 1 113 ? 11.402 2.820 -10.013 1.00 93.62 113 GLU A O 1
ATOM 891 N N . LEU A 1 114 ? 9.622 3.430 -8.777 1.00 92.94 114 LEU A N 1
ATOM 892 C CA . LEU A 1 114 ? 8.627 3.242 -9.838 1.00 92.94 114 LEU A CA 1
ATOM 893 C C . LEU A 1 114 ? 8.932 4.093 -11.077 1.00 92.94 114 LEU A C 1
ATOM 895 O O . LEU A 1 114 ? 8.758 3.637 -12.204 1.00 92.94 114 LEU A O 1
ATOM 899 N N . ALA A 1 115 ? 9.418 5.325 -10.894 1.00 92.62 115 ALA A N 1
ATOM 900 C CA . ALA A 1 115 ? 9.811 6.175 -12.015 1.00 92.62 115 ALA A CA 1
ATOM 901 C C . ALA A 1 115 ? 10.991 5.583 -12.806 1.00 92.62 115 ALA A C 1
ATOM 903 O O . ALA A 1 115 ? 10.975 5.597 -14.037 1.00 92.62 115 ALA A O 1
ATOM 904 N N . LYS A 1 116 ? 11.995 5.033 -12.110 1.00 93.69 116 LYS A N 1
ATOM 905 C CA . LYS A 1 116 ? 13.154 4.385 -12.745 1.00 93.69 116 LYS A CA 1
ATOM 906 C C . LYS A 1 116 ? 12.766 3.101 -13.471 1.00 93.69 116 LYS A C 1
ATOM 908 O O . LYS A 1 116 ? 13.278 2.845 -14.559 1.00 93.69 116 LYS A O 1
ATOM 913 N N . GLU A 1 117 ? 11.890 2.299 -12.872 1.00 91.69 117 GLU A N 1
ATOM 914 C CA . GLU A 1 117 ? 11.359 1.078 -13.486 1.00 91.69 117 GLU A CA 1
ATOM 915 C C . GLU A 1 117 ? 10.604 1.412 -14.778 1.00 91.69 117 GLU A C 1
ATOM 917 O O . GLU A 1 117 ? 10.966 0.907 -15.841 1.00 91.69 117 GLU A O 1
ATOM 922 N N . ALA A 1 118 ? 9.672 2.366 -14.722 1.00 92.38 118 ALA A N 1
ATOM 923 C CA . ALA A 1 118 ? 8.892 2.785 -15.883 1.00 92.38 118 ALA A CA 1
ATOM 924 C C . ALA A 1 118 ? 9.754 3.400 -17.003 1.00 92.38 118 ALA A C 1
ATOM 926 O O . ALA A 1 118 ? 9.467 3.224 -18.188 1.00 92.38 118 ALA A O 1
ATOM 927 N N . GLU A 1 119 ? 10.818 4.141 -16.669 1.00 92.19 119 GLU A N 1
ATOM 928 C CA . GLU A 1 119 ? 11.755 4.666 -17.671 1.00 92.19 119 GLU A CA 1
ATOM 929 C C . GLU A 1 119 ? 12.546 3.541 -18.350 1.00 92.19 119 GLU A C 1
ATOM 931 O O . GLU A 1 119 ? 12.720 3.548 -19.573 1.00 92.19 119 GLU A O 1
ATOM 936 N N . LYS A 1 120 ? 13.000 2.558 -17.567 1.00 91.56 120 LYS A N 1
ATOM 937 C CA . LYS A 1 120 ? 13.736 1.404 -18.081 1.00 91.56 120 LYS A CA 1
ATOM 938 C C . LYS A 1 120 ? 12.869 0.575 -19.027 1.00 91.56 120 LYS A C 1
ATOM 940 O O . LYS A 1 120 ? 13.313 0.289 -20.134 1.00 91.56 120 LYS A O 1
ATOM 945 N N . GLU A 1 121 ? 11.637 0.259 -18.636 1.00 88.12 121 GLU A N 1
ATOM 946 C CA . GLU A 1 121 ? 10.698 -0.493 -19.477 1.00 88.12 121 GLU A CA 1
ATOM 947 C C . GLU A 1 121 ? 10.394 0.241 -20.786 1.00 88.12 121 GLU A C 1
ATOM 949 O O . GLU A 1 121 ? 10.506 -0.341 -21.863 1.00 88.12 121 GLU A O 1
ATOM 954 N N . LYS A 1 122 ? 10.138 1.555 -20.732 1.00 89.69 122 LYS A N 1
ATOM 955 C CA . LYS A 1 122 ? 9.938 2.372 -21.943 1.00 89.69 122 LYS A CA 1
ATOM 956 C C . LYS A 1 122 ? 11.143 2.346 -22.878 1.00 89.69 122 LYS A C 1
ATOM 958 O O . LYS A 1 122 ? 10.974 2.342 -24.100 1.00 89.69 122 LYS A O 1
ATOM 963 N N . ARG A 1 123 ? 12.360 2.370 -22.327 1.00 90.12 123 ARG A N 1
ATOM 964 C CA . ARG A 1 123 ? 13.586 2.296 -23.127 1.00 90.12 123 ARG A CA 1
ATOM 965 C C . ARG A 1 123 ? 13.722 0.928 -23.787 1.00 90.12 123 ARG A C 1
ATOM 967 O O . ARG A 1 123 ? 13.971 0.872 -24.990 1.00 90.12 123 ARG A O 1
ATOM 974 N N . ASP A 1 124 ? 13.525 -0.136 -23.021 1.00 88.06 124 ASP A N 1
ATOM 975 C CA . ASP A 1 124 ? 13.670 -1.509 -23.496 1.00 88.06 124 ASP A CA 1
ATOM 976 C C . ASP A 1 124 ? 12.611 -1.816 -24.583 1.00 88.06 124 ASP A C 1
ATOM 978 O O . ASP A 1 124 ? 12.953 -2.316 -25.658 1.00 88.06 124 ASP A O 1
ATOM 982 N N . GLU A 1 125 ? 11.360 -1.372 -24.406 1.00 87.94 125 GLU A N 1
ATOM 983 C CA . GLU A 1 125 ? 10.320 -1.452 -25.444 1.00 87.94 125 GLU A CA 1
ATOM 984 C C . GLU A 1 125 ? 10.668 -0.662 -26.713 1.00 87.94 125 GLU A C 1
ATOM 986 O O . GLU A 1 125 ? 10.409 -1.111 -27.834 1.00 87.94 125 GLU A O 1
ATOM 991 N N . ALA A 1 126 ? 11.211 0.551 -26.570 1.00 88.75 126 ALA A N 1
ATOM 992 C CA . ALA A 1 126 ? 11.582 1.378 -27.714 1.00 88.75 126 ALA A CA 1
ATOM 993 C C . ALA A 1 126 ? 12.734 0.748 -28.512 1.00 88.75 126 ALA A C 1
ATOM 995 O O . ALA A 1 126 ? 12.759 0.829 -29.745 1.00 88.75 126 ALA A O 1
ATOM 996 N N . GLU A 1 127 ? 13.683 0.109 -27.830 1.00 89.31 127 GLU A N 1
ATOM 997 C CA . GLU A 1 127 ? 14.763 -0.645 -28.461 1.00 89.31 127 GLU A CA 1
ATOM 998 C C . GLU A 1 127 ? 14.240 -1.887 -29.185 1.00 89.31 127 GLU A C 1
ATOM 1000 O O . GLU A 1 127 ? 14.619 -2.122 -30.338 1.00 89.31 127 GLU A O 1
ATOM 1005 N N . GLU A 1 128 ? 13.322 -2.631 -28.568 1.00 88.38 128 GLU A N 1
ATOM 1006 C CA . GLU A 1 128 ? 12.702 -3.803 -29.182 1.00 88.38 128 GLU A CA 1
ATOM 1007 C C . GLU A 1 128 ? 11.886 -3.427 -30.425 1.00 88.38 128 GLU A C 1
ATOM 1009 O O . GLU A 1 128 ? 12.075 -4.025 -31.489 1.00 88.38 128 GLU A O 1
ATOM 1014 N N . LYS A 1 129 ? 11.059 -2.375 -30.347 1.00 89.25 129 LYS A N 1
ATOM 1015 C CA . LYS A 1 129 ? 10.284 -1.858 -31.490 1.00 89.25 129 LYS A CA 1
ATOM 1016 C C . LYS A 1 129 ? 11.204 -1.446 -32.639 1.00 89.25 129 LYS A C 1
ATOM 1018 O O . LYS A 1 129 ? 11.015 -1.896 -33.768 1.00 89.25 129 LYS A O 1
ATOM 1023 N N . ARG A 1 130 ? 12.274 -0.694 -32.356 1.00 88.75 130 ARG A N 1
ATOM 1024 C CA . ARG A 1 130 ? 13.277 -0.311 -33.370 1.00 88.75 130 ARG A CA 1
ATOM 1025 C C . ARG A 1 130 ? 13.991 -1.520 -33.974 1.00 88.75 130 ARG A C 1
ATOM 1027 O O . ARG A 1 130 ? 14.303 -1.516 -35.166 1.00 88.75 130 ARG A O 1
ATOM 1034 N N . ALA A 1 131 ? 14.301 -2.541 -33.178 1.00 87.94 131 ALA A N 1
ATOM 1035 C CA . ALA A 1 131 ? 14.931 -3.762 -33.669 1.00 87.94 131 ALA A CA 1
ATOM 1036 C C . ALA A 1 131 ? 13.973 -4.568 -34.560 1.00 87.94 131 ALA A C 1
ATOM 1038 O O . ALA A 1 131 ? 14.382 -5.037 -35.624 1.00 87.94 131 ALA A O 1
ATOM 1039 N N . ALA A 1 132 ? 12.704 -4.682 -34.166 1.00 87.56 132 ALA A N 1
ATOM 1040 C CA . ALA A 1 132 ? 11.661 -5.350 -34.932 1.00 87.56 132 ALA A CA 1
ATOM 1041 C C . ALA A 1 132 ? 11.382 -4.634 -36.262 1.00 87.56 132 ALA A C 1
ATOM 1043 O O . ALA A 1 132 ? 11.343 -5.284 -37.304 1.00 87.56 132 ALA A O 1
ATOM 1044 N N . GLU A 1 133 ? 11.273 -3.305 -36.262 1.00 88.25 133 GLU A N 1
ATOM 1045 C CA . GLU A 1 133 ? 11.109 -2.503 -37.482 1.00 88.25 133 GLU A CA 1
ATOM 1046 C C . GLU A 1 133 ? 12.295 -2.663 -38.435 1.00 88.25 133 GLU A C 1
ATOM 1048 O O . GLU A 1 133 ? 12.106 -2.875 -39.632 1.00 88.25 133 GLU A O 1
ATOM 1053 N N . LYS A 1 134 ? 13.530 -2.634 -37.915 1.00 86.38 134 LYS A N 1
ATOM 1054 C CA . LYS A 1 134 ? 14.730 -2.876 -38.730 1.00 86.38 134 LYS A CA 1
ATOM 1055 C C . LYS A 1 134 ? 14.745 -4.278 -39.331 1.00 86.38 134 LYS A C 1
ATOM 1057 O O . LYS A 1 134 ? 15.152 -4.422 -40.481 1.00 86.38 134 LYS A O 1
ATOM 1062 N N . ARG A 1 135 ? 14.322 -5.298 -38.576 1.00 84.31 135 ARG A N 1
ATOM 1063 C CA . ARG A 1 135 ? 14.212 -6.678 -39.075 1.00 84.31 135 ARG A CA 1
ATOM 1064 C C . ARG A 1 135 ? 13.165 -6.778 -40.179 1.00 84.31 135 ARG A C 1
ATOM 1066 O O . ARG A 1 135 ? 13.512 -7.214 -41.269 1.00 84.31 135 ARG A O 1
ATOM 1073 N N . LYS A 1 136 ? 11.955 -6.262 -39.953 1.00 85.69 136 LYS A N 1
ATOM 1074 C CA . LYS A 1 136 ? 10.881 -6.236 -40.960 1.00 85.69 136 LYS A CA 1
ATOM 1075 C C . LYS A 1 136 ? 11.301 -5.495 -42.230 1.00 85.69 136 LYS A C 1
ATOM 1077 O O . LYS A 1 136 ? 11.175 -6.029 -43.324 1.00 85.69 136 LYS A O 1
ATOM 1082 N N . ALA A 1 137 ? 11.897 -4.310 -42.100 1.00 85.19 137 ALA A N 1
ATOM 1083 C CA . ALA A 1 137 ? 12.385 -3.548 -43.249 1.00 85.19 137 ALA A CA 1
ATOM 1084 C C . ALA A 1 137 ? 13.514 -4.274 -44.004 1.00 85.19 137 ALA A C 1
ATOM 1086 O O . ALA A 1 137 ? 13.627 -4.147 -45.225 1.00 85.19 137 ALA A O 1
ATOM 1087 N N . ALA A 1 138 ? 14.369 -5.026 -43.303 1.00 80.38 138 ALA A N 1
ATOM 1088 C CA . ALA A 1 138 ? 15.391 -5.851 -43.938 1.00 80.38 138 ALA A CA 1
ATOM 1089 C C . ALA A 1 138 ? 14.772 -7.050 -44.674 1.00 80.38 138 ALA A C 1
ATOM 1091 O O . ALA A 1 138 ? 15.148 -7.311 -45.815 1.00 80.38 138 ALA A O 1
ATOM 1092 N N . GLU A 1 139 ? 13.803 -7.733 -44.065 1.00 81.25 139 GLU A N 1
ATOM 1093 C CA . GLU A 1 139 ? 13.066 -8.854 -44.659 1.00 81.25 139 GLU A CA 1
ATOM 1094 C C . GLU A 1 139 ? 12.280 -8.424 -45.904 1.00 81.25 139 GLU A C 1
ATOM 1096 O O . GLU A 1 139 ? 12.389 -9.064 -46.946 1.00 81.25 139 GLU A O 1
ATOM 1101 N N . GLU A 1 140 ? 11.580 -7.290 -45.859 1.00 83.19 140 GLU A N 1
ATOM 1102 C CA . GLU A 1 140 ? 10.865 -6.738 -47.016 1.00 83.19 140 GLU A CA 1
ATOM 1103 C C . GLU A 1 140 ? 11.815 -6.347 -48.155 1.00 83.19 140 GLU A C 1
ATOM 1105 O O . GLU A 1 140 ? 11.526 -6.592 -49.330 1.00 83.19 140 GLU A O 1
ATOM 1110 N N . ARG A 1 141 ? 12.977 -5.762 -47.832 1.00 78.81 141 ARG A N 1
ATOM 1111 C CA . ARG A 1 141 ? 14.013 -5.461 -48.833 1.00 78.81 141 ARG A CA 1
ATOM 1112 C C . ARG A 1 141 ? 14.566 -6.731 -49.469 1.00 78.81 141 ARG A C 1
ATOM 1114 O O . ARG A 1 141 ? 14.805 -6.729 -50.671 1.00 78.81 141 ARG A O 1
ATOM 1121 N N . LEU A 1 142 ? 14.751 -7.797 -48.693 1.00 71.75 142 LEU A N 1
ATOM 1122 C CA . LEU A 1 142 ? 15.197 -9.094 -49.203 1.00 71.75 142 LEU A CA 1
ATOM 1123 C C . LEU A 1 142 ? 14.130 -9.761 -50.076 1.00 71.75 142 LEU A C 1
ATOM 1125 O O . LEU A 1 142 ? 14.455 -10.272 -51.146 1.00 71.75 142 LEU A O 1
ATOM 1129 N N . ALA A 1 143 ? 12.860 -9.688 -49.678 1.00 77.06 143 ALA A N 1
ATOM 1130 C CA . ALA A 1 143 ? 11.740 -10.233 -50.438 1.00 77.06 143 ALA A CA 1
ATOM 1131 C C . ALA A 1 143 ? 11.540 -9.535 -51.797 1.00 77.06 143 ALA A C 1
ATOM 1133 O O . ALA A 1 143 ? 11.114 -10.175 -52.753 1.00 77.06 143 ALA A O 1
ATOM 1134 N N . ARG A 1 144 ? 11.883 -8.241 -51.907 1.00 77.06 144 ARG A N 1
ATOM 1135 C CA . ARG A 1 144 ? 11.816 -7.473 -53.166 1.00 77.06 144 ARG A CA 1
ATOM 1136 C C . ARG A 1 144 ? 12.967 -7.744 -54.145 1.00 77.06 144 ARG A C 1
ATOM 1138 O O . ARG A 1 144 ? 12.879 -7.310 -55.290 1.00 77.06 144 ARG A O 1
ATOM 1145 N N . LEU A 1 145 ? 14.043 -8.412 -53.722 1.00 77.19 145 LEU A N 1
ATOM 1146 C CA . LEU A 1 145 ? 15.157 -8.769 -54.610 1.00 77.19 145 LEU A CA 1
ATOM 1147 C C . LEU A 1 145 ? 14.795 -9.963 -55.501 1.00 77.19 145 LEU A C 1
ATOM 1149 O O . LEU A 1 145 ? 14.037 -10.844 -55.103 1.00 77.19 145 LEU A O 1
ATOM 1153 N N . SER A 1 146 ? 15.383 -10.032 -56.696 1.00 73.19 146 SER A N 1
ATOM 1154 C CA . SER A 1 146 ? 15.207 -11.189 -57.581 1.00 73.19 146 SER A CA 1
ATOM 1155 C C . SER A 1 146 ? 15.863 -12.455 -57.002 1.00 73.19 146 SER A C 1
ATOM 1157 O O . SER A 1 146 ? 16.825 -12.383 -56.234 1.00 73.19 146 SER A O 1
ATOM 1159 N N . ALA A 1 147 ? 15.413 -13.646 -57.415 1.00 72.75 147 ALA A N 1
ATOM 1160 C CA . ALA A 1 147 ? 15.928 -14.925 -56.902 1.00 72.75 147 ALA A CA 1
ATOM 1161 C C . ALA A 1 147 ? 17.454 -15.110 -57.088 1.00 72.75 147 ALA A C 1
ATOM 1163 O O . ALA A 1 147 ? 18.115 -15.782 -56.292 1.00 72.75 147 ALA A O 1
ATOM 1164 N N . ALA A 1 148 ? 18.042 -14.497 -58.123 1.00 71.75 148 ALA A N 1
ATOM 1165 C CA . ALA A 1 148 ? 19.488 -14.509 -58.353 1.00 71.75 148 ALA A CA 1
ATOM 1166 C C . ALA A 1 148 ? 20.251 -13.592 -57.375 1.00 71.75 148 ALA A C 1
ATOM 1168 O O . ALA A 1 148 ? 21.381 -13.890 -56.982 1.00 71.75 148 ALA A O 1
ATOM 1169 N N . GLU A 1 149 ? 19.639 -12.484 -56.962 1.00 70.94 149 GLU A N 1
ATOM 1170 C CA . GLU A 1 149 ? 20.211 -11.522 -56.018 1.00 70.94 149 GLU A CA 1
ATOM 1171 C C . GLU A 1 149 ? 20.052 -11.976 -54.565 1.00 70.94 149 GLU A C 1
ATOM 1173 O O . GLU A 1 149 ? 20.983 -11.801 -53.778 1.00 70.94 149 GLU A O 1
ATOM 1178 N N . GLN A 1 150 ? 18.946 -12.648 -54.232 1.00 70.94 150 GLN A N 1
ATOM 1179 C CA . GLN A 1 150 ? 18.745 -13.298 -52.933 1.00 70.94 150 GLN A CA 1
ATOM 1180 C C . GLN A 1 150 ? 19.829 -14.354 -52.664 1.00 70.94 150 GLN A C 1
ATOM 1182 O O . GLN A 1 150 ? 20.503 -14.292 -51.636 1.00 70.94 150 GLN A O 1
ATOM 1187 N N . LYS A 1 151 ? 20.121 -15.238 -53.634 1.00 73.75 151 LYS A N 1
ATOM 1188 C CA . LYS A 1 151 ? 21.208 -16.234 -53.512 1.00 73.75 151 LYS A CA 1
ATOM 1189 C C . LYS A 1 151 ? 22.587 -15.593 -53.324 1.00 73.75 151 LYS A C 1
ATOM 1191 O O . LYS A 1 151 ? 23.376 -16.044 -52.495 1.00 73.75 151 LYS A O 1
ATOM 1196 N N . LYS A 1 152 ? 22.881 -14.505 -54.049 1.00 78.00 152 LYS A N 1
ATOM 1197 C CA . LYS A 1 152 ? 24.136 -13.748 -53.874 1.00 78.00 152 LYS A CA 1
ATOM 1198 C C . LYS A 1 152 ? 24.220 -13.078 -52.500 1.00 78.00 152 LYS A C 1
ATOM 1200 O O . LYS A 1 152 ? 25.316 -12.972 -51.945 1.00 78.00 152 LYS A O 1
ATOM 1205 N N . TYR A 1 153 ? 23.100 -12.607 -51.956 1.00 74.81 153 TYR A N 1
ATOM 1206 C CA . TYR A 1 153 ? 23.042 -12.031 -50.614 1.00 74.81 153 TYR A CA 1
ATOM 1207 C C . TYR A 1 153 ? 23.288 -13.097 -49.538 1.00 74.81 153 TYR A C 1
ATOM 1209 O O . TYR A 1 153 ? 24.150 -12.908 -48.680 1.00 74.81 153 TYR A O 1
ATOM 1217 N N . GLU A 1 154 ? 22.626 -14.249 -49.638 1.00 76.31 154 GLU A N 1
ATOM 1218 C CA . GLU A 1 154 ? 22.809 -15.381 -48.723 1.00 76.31 154 GLU A CA 1
ATOM 1219 C C . GLU A 1 154 ? 24.248 -15.913 -48.729 1.00 76.31 154 GLU A C 1
ATOM 1221 O O . GLU A 1 154 ? 24.826 -16.151 -47.668 1.00 76.31 154 GLU A O 1
ATOM 1226 N N . GLU A 1 155 ? 24.880 -16.043 -49.901 1.00 79.12 155 GLU A N 1
ATOM 1227 C CA . GLU A 1 155 ? 26.292 -16.433 -49.986 1.00 79.12 155 GLU A CA 1
ATOM 1228 C C . GLU A 1 155 ? 27.229 -15.402 -49.346 1.00 79.12 155 GLU A C 1
ATOM 1230 O O . GLU A 1 155 ? 28.209 -15.769 -48.687 1.00 79.12 155 GLU A O 1
ATOM 1235 N N . ARG A 1 156 ? 26.949 -14.102 -49.518 1.00 82.25 156 ARG A N 1
ATOM 1236 C CA . ARG A 1 156 ? 27.730 -13.025 -48.890 1.00 82.25 156 ARG A CA 1
ATOM 1237 C C . ARG A 1 156 ? 27.582 -13.047 -47.371 1.00 82.25 156 ARG A C 1
ATOM 1239 O O . ARG A 1 156 ? 28.591 -12.906 -46.676 1.00 82.25 156 ARG A O 1
ATOM 1246 N N . GLU A 1 157 ? 26.378 -13.263 -46.852 1.00 79.19 157 GLU A N 1
ATOM 1247 C CA . GLU A 1 157 ? 26.141 -13.373 -45.410 1.00 79.19 157 GLU A CA 1
ATOM 1248 C C . GLU A 1 157 ? 26.763 -14.647 -44.823 1.00 79.19 157 GLU A C 1
ATOM 1250 O O . GLU A 1 157 ? 27.453 -14.563 -43.806 1.00 79.19 157 GLU A O 1
ATOM 1255 N N . ARG A 1 158 ? 26.674 -15.798 -45.508 1.00 80.31 158 ARG A N 1
ATOM 1256 C CA . ARG A 1 158 ? 27.387 -17.030 -45.114 1.00 80.31 158 ARG A CA 1
ATOM 1257 C C . ARG A 1 158 ? 28.899 -16.815 -45.035 1.00 80.31 158 ARG A C 1
ATOM 1259 O O . ARG A 1 158 ? 29.524 -17.202 -44.048 1.00 80.31 158 ARG A O 1
ATOM 1266 N N . LYS A 1 159 ? 29.496 -16.132 -46.020 1.00 81.44 159 LYS A N 1
ATOM 1267 C CA . LYS A 1 159 ? 30.934 -15.799 -46.009 1.00 81.44 159 LYS A CA 1
ATOM 1268 C C . LYS A 1 159 ? 31.306 -14.849 -44.864 1.00 81.44 159 LYS A C 1
ATOM 1270 O O . LYS A 1 159 ? 32.358 -15.024 -44.251 1.00 81.44 159 LYS A O 1
ATOM 1275 N N . LYS A 1 160 ? 30.467 -13.861 -44.534 1.00 82.38 160 LYS A N 1
ATOM 1276 C CA . LYS A 1 160 ? 30.699 -12.968 -43.380 1.00 82.38 160 LYS A CA 1
ATOM 1277 C C . LYS A 1 160 ? 30.552 -13.695 -42.042 1.00 82.38 160 LYS A C 1
ATOM 1279 O O . LYS A 1 160 ? 31.360 -13.458 -41.146 1.00 82.38 160 LYS A O 1
ATOM 1284 N N . ALA A 1 161 ? 29.560 -14.574 -41.903 1.00 79.88 161 ALA A N 1
ATOM 1285 C CA . ALA A 1 161 ? 29.355 -15.380 -40.703 1.00 79.88 161 ALA A CA 1
ATOM 1286 C C . ALA A 1 161 ? 30.535 -16.335 -40.467 1.00 79.88 161 ALA A C 1
ATOM 1288 O O . ALA A 1 161 ? 31.067 -16.377 -39.358 1.00 79.88 161 ALA A O 1
ATOM 1289 N N . ALA A 1 162 ? 31.023 -16.999 -41.521 1.00 80.25 162 ALA A N 1
ATOM 1290 C CA . ALA A 1 162 ? 32.212 -17.849 -41.461 1.00 80.25 162 ALA A CA 1
ATOM 1291 C C . ALA A 1 162 ? 33.468 -17.068 -41.030 1.00 80.25 162 ALA A C 1
ATOM 1293 O O . ALA A 1 162 ? 34.179 -17.501 -40.124 1.00 80.25 162 ALA A O 1
ATOM 1294 N N . LYS A 1 163 ? 33.699 -15.868 -41.588 1.00 82.25 163 LYS A N 1
ATOM 1295 C CA . LYS A 1 163 ? 34.814 -14.990 -41.174 1.00 82.25 163 LYS A CA 1
ATOM 1296 C C . LYS A 1 163 ? 34.707 -14.546 -39.709 1.00 82.25 163 LYS A C 1
ATOM 1298 O O . LYS A 1 163 ? 35.710 -14.517 -39.002 1.00 82.25 163 LYS A O 1
ATOM 1303 N N . LYS A 1 164 ? 33.499 -14.224 -39.229 1.00 79.44 164 LYS A N 1
ATOM 1304 C CA . LYS A 1 164 ? 33.262 -13.865 -37.818 1.00 79.44 164 LYS A CA 1
ATOM 1305 C C . LYS A 1 164 ? 33.470 -15.055 -36.873 1.00 79.44 164 LYS A C 1
ATOM 1307 O O . LYS A 1 164 ? 34.013 -14.862 -35.790 1.00 79.44 164 LYS A O 1
ATOM 1312 N N . ALA A 1 165 ? 33.057 -16.260 -37.265 1.00 75.88 165 ALA A N 1
ATOM 1313 C CA . ALA A 1 165 ? 33.261 -17.479 -36.482 1.00 75.88 165 ALA A CA 1
ATOM 1314 C C . ALA A 1 165 ? 34.753 -17.841 -36.375 1.00 75.88 165 ALA A C 1
ATOM 1316 O O . ALA A 1 165 ? 35.245 -18.084 -35.275 1.00 75.88 165 ALA A O 1
ATOM 1317 N N . GLN A 1 166 ? 35.493 -17.763 -37.485 1.00 77.25 166 GLN A N 1
ATOM 1318 C CA . GLN A 1 166 ? 36.943 -17.982 -37.501 1.00 77.25 166 GLN A CA 1
ATOM 1319 C C . GLN A 1 166 ? 37.695 -16.942 -36.656 1.00 77.25 166 GLN A C 1
ATOM 1321 O O . GLN A 1 166 ? 38.547 -17.305 -35.851 1.00 77.25 166 GLN A O 1
ATOM 1326 N N . GLY A 1 167 ? 37.328 -15.658 -36.740 1.00 75.25 167 GLY A N 1
ATOM 1327 C CA . GLY A 1 167 ? 37.933 -14.607 -35.910 1.00 75.25 167 GLY A CA 1
ATOM 1328 C C . GLY A 1 167 ? 37.679 -14.758 -34.401 1.00 75.25 167 GLY A C 1
ATOM 1329 O O . GLY A 1 167 ? 38.474 -14.269 -33.602 1.00 75.25 167 GLY A O 1
ATOM 1330 N N . LYS A 1 168 ? 36.601 -15.448 -33.998 1.00 70.31 168 LYS A N 1
ATOM 1331 C CA . LYS A 1 168 ? 36.333 -15.801 -32.591 1.00 70.31 168 LYS A CA 1
ATOM 1332 C C . LYS A 1 168 ? 37.123 -17.027 -32.124 1.00 70.31 168 LYS A C 1
ATOM 1334 O O . LYS A 1 168 ? 37.467 -17.085 -30.952 1.00 70.31 168 LYS A O 1
ATOM 1339 N N . MET A 1 169 ? 37.416 -17.974 -33.018 1.00 63.59 169 MET A N 1
ATOM 1340 C CA . MET A 1 169 ? 38.247 -19.146 -32.712 1.00 63.59 169 MET A CA 1
ATOM 1341 C C . MET A 1 169 ? 39.737 -18.802 -32.578 1.00 63.59 169 MET A C 1
ATOM 1343 O O . MET A 1 169 ? 40.414 -19.419 -31.774 1.00 63.59 169 MET A O 1
ATOM 1347 N N . ILE A 1 170 ? 40.234 -17.803 -33.316 1.00 63.97 170 ILE A N 1
ATOM 1348 C CA . ILE A 1 170 ? 41.652 -17.383 -33.297 1.00 63.97 170 ILE A CA 1
ATOM 1349 C C . ILE A 1 170 ? 41.996 -16.503 -32.074 1.00 63.97 170 ILE A C 1
ATOM 1351 O O . ILE A 1 170 ? 43.161 -16.346 -31.728 1.00 63.97 170 ILE A O 1
ATOM 1355 N N . ARG A 1 171 ? 40.995 -15.905 -31.413 1.00 58.19 171 ARG A N 1
ATOM 1356 C CA . ARG A 1 171 ? 41.16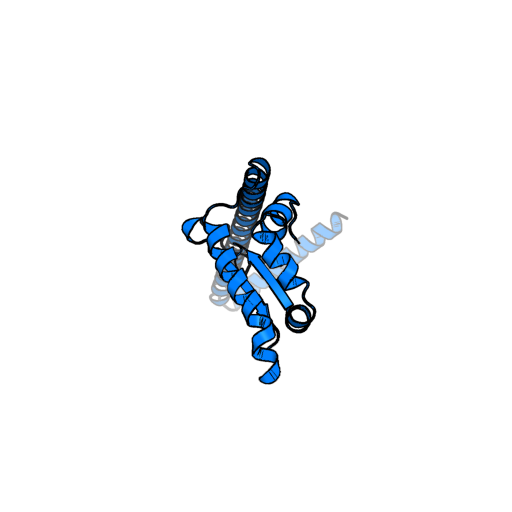8 -15.061 -30.210 1.00 58.19 171 ARG A CA 1
ATOM 1357 C C . ARG A 1 171 ? 40.994 -15.827 -28.887 1.00 58.19 171 ARG A C 1
ATOM 1359 O O . ARG A 1 171 ? 40.776 -15.194 -27.856 1.00 58.19 171 ARG A O 1
ATOM 1366 N N . LYS A 1 172 ? 41.035 -17.156 -28.930 1.00 46.66 172 LYS A N 1
ATOM 1367 C CA . LYS A 1 172 ? 41.005 -18.049 -27.770 1.00 46.66 172 LYS A CA 1
ATOM 1368 C C . LYS A 1 172 ? 42.351 -18.747 -27.661 1.00 46.66 172 LYS A C 1
ATOM 1370 O O . LYS A 1 172 ? 42.783 -18.950 -26.510 1.00 46.66 172 LYS A O 1
#